Protein AF-A0A9W9XNU3-F1 (afdb_monomer)

Mean predicted aligned error: 11.56 Å

Organism: NCBI:txid1882269

Sequence (110 aa):
MAKPSTTNTIKSQMTKLKNLMEDIATLDTEMTTAGPHKQIVLCKQRMGKTSRMESLVEQIECMIDMMDVHCKRTMARRLRDITKVRGCEIEIDSALGDDWVFVPDKGFGG

Solvent-accessible surface area (backbone atoms only — not comparable to full-atom values): 6652 Å² total; per-residue (Å²): 133,83,76,78,50,69,66,58,53,47,53,52,48,53,53,52,47,51,53,49,52,53,51,42,52,48,46,54,54,50,43,77,74,43,57,76,82,53,31,60,58,46,49,53,53,39,52,56,50,48,57,52,42,53,55,50,50,53,52,45,50,55,57,37,68,76,40,58,73,72,58,22,57,56,49,53,50,54,52,49,56,63,40,55,77,71,74,52,79,69,84,71,84,54,93,65,62,94,80,67,79,81,73,77,86,71,87,71,91,130

Nearest PDB structures (foldseek):
  8wt9-assembly1_D  TM=8.966E-01  e=1.973E+00  Escherichia coli
  8wt6-assembly1_D  TM=8.956E-01  e=2.473E+00  Escherichia coli
  8wt7-assembly1_C  TM=8.977E-01  e=3.101E+00  Escherichia coli
  4n7y-assembly1_B  TM=6.890E-01  e=3.472E+00  Homo sapiens
  5oen-assembly1_B  TM=6.632E-01  e=3.888E+00  Mus musculus

Secondary structure (DSSP, 8-state):
-PPPPHHHHHHHHHHHHHHHHHHHHHHHHHHHHS-HHHHHHHHHHHHHHHHHHHHHHHHHHHHHHTS-HHHHHHHHHHHHHHHHTTT-------SS-S------------

Foldseek 3Di:
DDDPPLVNVLVVLLVVLLVLVVVLVVLVVCLVVDDPVVNVVSVVVSVVSVVVSVVSLVVSLVSLVPDDPVSSVVSVVSSCVSCVVRPNPPVPVPPVDPPDPPPPPPPDDD

pLDDT: mean 74.67, std 18.56, range [35.59, 90.94]

Structure (mmCIF, N/CA/C/O backbone):
data_AF-A0A9W9XNU3-F1
#
_entry.id   AF-A0A9W9XNU3-F1
#
loop_
_atom_site.group_PDB
_atom_site.id
_atom_site.type_symbol
_atom_site.label_atom_id
_atom_site.label_alt_id
_atom_site.label_comp_id
_atom_site.label_asym_id
_atom_site.label_entity_id
_atom_site.label_seq_id
_atom_site.pdbx_PDB_ins_code
_atom_site.Cartn_x
_atom_site.Cartn_y
_atom_site.Cartn_z
_atom_site.occupancy
_atom_site.B_iso_or_equiv
_atom_site.auth_seq_id
_atom_site.auth_comp_id
_atom_site.auth_asym_id
_atom_site.auth_atom_id
_atom_site.pdbx_PDB_model_num
ATOM 1 N N . MET A 1 1 ? 32.441 -2.146 1.125 1.00 40.72 1 MET A N 1
ATOM 2 C CA . MET A 1 1 ? 31.001 -1.999 1.435 1.00 40.72 1 MET A CA 1
ATOM 3 C C . MET A 1 1 ? 30.253 -1.869 0.116 1.00 40.72 1 MET A C 1
ATOM 5 O O . MET A 1 1 ? 30.458 -0.884 -0.583 1.00 40.72 1 MET A O 1
ATOM 9 N N . ALA A 1 2 ? 29.502 -2.893 -0.296 1.00 43.69 2 ALA A N 1
ATOM 10 C CA . ALA A 1 2 ? 28.748 -2.857 -1.549 1.00 43.69 2 ALA A CA 1
ATOM 11 C C . ALA A 1 2 ? 27.603 -1.844 -1.412 1.00 43.69 2 ALA A C 1
ATOM 13 O O . ALA A 1 2 ? 26.790 -1.964 -0.497 1.00 43.69 2 ALA A O 1
ATOM 14 N N . LYS A 1 3 ? 27.555 -0.832 -2.287 1.00 49.81 3 LYS A N 1
ATOM 15 C CA . LYS A 1 3 ? 26.404 0.074 -2.362 1.00 49.81 3 LYS A CA 1
ATOM 16 C C . LYS A 1 3 ? 25.173 -0.787 -2.677 1.00 49.81 3 LYS A C 1
ATOM 18 O O . LYS A 1 3 ? 25.231 -1.532 -3.659 1.00 49.81 3 LYS A O 1
ATOM 23 N N . PRO A 1 4 ? 24.098 -0.752 -1.870 1.00 53.84 4 PRO A N 1
ATOM 24 C CA . PRO A 1 4 ? 22.875 -1.449 -2.235 1.00 53.84 4 PRO A CA 1
ATOM 25 C C . PRO A 1 4 ? 22.428 -0.899 -3.588 1.00 53.84 4 PRO A C 1
ATOM 27 O O . PRO A 1 4 ? 22.314 0.314 -3.760 1.00 53.84 4 PRO A O 1
ATOM 30 N N . SER A 1 5 ? 22.253 -1.780 -4.575 1.00 71.75 5 SER A N 1
ATOM 31 C CA . SER A 1 5 ? 21.736 -1.358 -5.872 1.00 71.75 5 SER A CA 1
ATOM 32 C C . SER A 1 5 ? 20.364 -0.717 -5.662 1.00 71.75 5 SER A C 1
ATOM 34 O O . SER A 1 5 ? 19.574 -1.201 -4.848 1.00 71.75 5 SER A O 1
ATOM 36 N N . THR A 1 6 ? 20.067 0.361 -6.387 1.00 73.19 6 THR A N 1
ATOM 37 C CA . THR A 1 6 ? 18.779 1.077 -6.328 1.00 73.19 6 THR A CA 1
ATOM 38 C C . THR A 1 6 ? 17.595 0.106 -6.417 1.00 73.19 6 THR A C 1
ATOM 40 O O . THR A 1 6 ? 16.625 0.212 -5.674 1.00 73.19 6 THR A O 1
ATOM 43 N N . THR A 1 7 ? 17.739 -0.948 -7.222 1.00 77.38 7 THR A N 1
ATOM 44 C CA . THR A 1 7 ? 16.791 -2.061 -7.351 1.00 77.38 7 THR A CA 1
ATOM 45 C C . THR A 1 7 ? 16.518 -2.815 -6.044 1.00 77.38 7 THR A C 1
ATOM 47 O O . THR A 1 7 ? 15.375 -3.190 -5.788 1.00 77.38 7 THR A O 1
ATOM 50 N N . ASN A 1 8 ? 17.528 -3.069 -5.208 1.00 82.69 8 ASN A N 1
ATOM 51 C CA . ASN A 1 8 ? 17.340 -3.747 -3.920 1.00 82.69 8 ASN A CA 1
ATOM 52 C C . ASN A 1 8 ? 16.610 -2.849 -2.914 1.00 82.69 8 ASN A C 1
ATOM 54 O O . ASN A 1 8 ? 15.772 -3.340 -2.157 1.00 82.69 8 ASN A O 1
ATOM 58 N N . THR A 1 9 ? 16.876 -1.541 -2.948 1.00 85.56 9 THR A N 1
ATOM 59 C CA . THR A 1 9 ? 16.153 -0.551 -2.140 1.00 85.56 9 THR A CA 1
ATOM 60 C C . THR A 1 9 ? 14.683 -0.483 -2.548 1.00 85.56 9 THR A C 1
ATOM 62 O O . THR A 1 9 ? 13.820 -0.627 -1.684 1.00 85.56 9 THR A O 1
ATOM 65 N N . ILE A 1 10 ? 14.394 -0.385 -3.851 1.00 84.31 10 ILE A N 1
ATOM 66 C CA . ILE A 1 10 ? 13.022 -0.366 -4.387 1.00 84.31 10 ILE A CA 1
ATOM 67 C C . ILE A 1 10 ? 12.275 -1.649 -4.014 1.00 84.31 10 ILE A C 1
ATOM 69 O O . ILE A 1 10 ? 11.163 -1.588 -3.502 1.00 84.31 10 ILE A O 1
ATOM 73 N N . LYS A 1 11 ? 12.895 -2.826 -4.186 1.00 86.19 11 LYS A N 1
ATOM 74 C CA . LYS A 1 11 ? 12.290 -4.105 -3.774 1.00 86.19 11 LYS A CA 1
ATOM 75 C C . LYS A 1 11 ? 11.985 -4.141 -2.274 1.00 86.19 11 LYS A C 1
ATOM 77 O O . LYS A 1 11 ? 10.907 -4.574 -1.885 1.00 86.19 11 LYS A O 1
ATOM 82 N N . SER A 1 12 ? 12.914 -3.680 -1.435 1.00 89.31 12 SER A N 1
ATOM 83 C CA . SER A 1 12 ? 12.714 -3.607 0.018 1.00 89.31 12 SER A CA 1
ATOM 84 C C . SER A 1 12 ? 11.562 -2.669 0.383 1.00 89.31 12 SER A C 1
ATOM 86 O O . SER A 1 12 ? 10.732 -3.010 1.227 1.00 89.31 12 SER A O 1
ATOM 88 N N . GLN A 1 13 ? 11.466 -1.513 -0.279 1.00 88.81 13 GLN A N 1
ATOM 89 C CA . GLN A 1 13 ? 10.355 -0.585 -0.091 1.00 88.81 13 GLN A CA 1
ATOM 90 C C . GLN A 1 13 ? 9.026 -1.187 -0.564 1.00 88.81 13 GLN A C 1
ATOM 92 O O . GLN A 1 13 ? 8.067 -1.152 0.194 1.00 88.81 13 GLN A O 1
ATOM 97 N N . MET A 1 14 ? 8.971 -1.847 -1.722 1.00 87.44 14 MET A N 1
ATOM 98 C CA . MET A 1 14 ? 7.769 -2.553 -2.190 1.00 87.44 14 MET A CA 1
ATOM 99 C C . MET A 1 14 ? 7.287 -3.623 -1.198 1.00 87.44 14 MET A C 1
ATOM 101 O O . MET A 1 14 ? 6.089 -3.743 -0.949 1.00 87.44 14 MET A O 1
ATOM 105 N N . THR A 1 15 ? 8.200 -4.369 -0.568 1.00 90.38 15 THR A N 1
ATOM 106 C CA . THR A 1 15 ? 7.832 -5.319 0.497 1.00 90.38 15 THR A CA 1
ATOM 107 C C . THR A 1 15 ? 7.257 -4.603 1.720 1.00 90.38 15 THR A C 1
ATOM 109 O O . THR A 1 15 ? 6.260 -5.049 2.283 1.00 90.38 15 THR A O 1
ATOM 112 N N . LYS A 1 16 ? 7.845 -3.469 2.127 1.00 90.94 16 LYS A N 1
ATOM 113 C CA . LYS A 1 16 ? 7.307 -2.648 3.225 1.00 90.94 16 LYS A CA 1
ATOM 114 C C . LYS A 1 16 ? 5.923 -2.088 2.893 1.00 90.94 16 LYS A C 1
ATOM 116 O O . LYS A 1 16 ? 5.075 -2.070 3.780 1.00 90.94 16 LYS A O 1
ATOM 121 N N . LEU A 1 17 ? 5.697 -1.673 1.644 1.00 89.94 17 LEU A N 1
ATOM 122 C CA . LEU A 1 17 ? 4.396 -1.211 1.162 1.00 89.94 17 LEU A CA 1
ATOM 123 C C . LEU A 1 17 ? 3.344 -2.304 1.325 1.00 89.94 17 LEU A C 1
ATOM 125 O O . LEU A 1 17 ? 2.311 -2.077 1.945 1.00 89.94 17 LEU A O 1
ATOM 129 N N . LYS A 1 18 ? 3.653 -3.508 0.832 1.0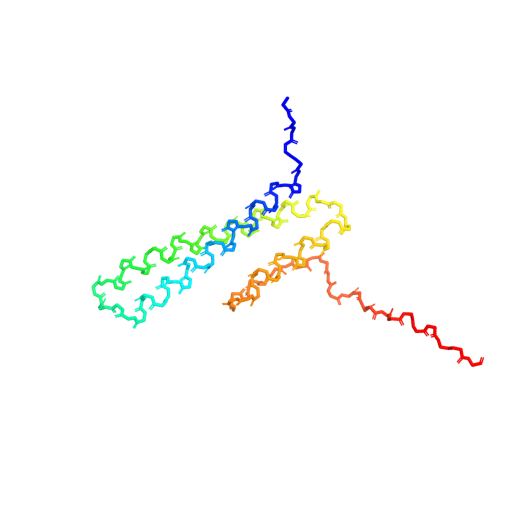0 88.12 18 LYS A N 1
ATOM 130 C CA . LYS A 1 18 ? 2.763 -4.662 0.938 1.00 88.12 18 LYS A CA 1
ATOM 131 C C . LYS A 1 18 ? 2.392 -4.949 2.396 1.00 88.12 18 LYS A C 1
ATOM 133 O O . LYS A 1 18 ? 1.210 -5.034 2.709 1.00 88.12 18 LYS A O 1
ATOM 138 N N . ASN A 1 19 ? 3.381 -5.005 3.289 1.00 90.12 19 ASN A N 1
ATOM 139 C CA . ASN A 1 19 ? 3.135 -5.246 4.712 1.00 90.12 19 ASN A CA 1
ATOM 140 C C . ASN A 1 19 ? 2.246 -4.156 5.336 1.00 90.12 19 ASN A C 1
ATOM 142 O O . ASN A 1 19 ? 1.318 -4.481 6.069 1.00 90.12 19 ASN A O 1
ATOM 146 N N . LEU A 1 20 ? 2.485 -2.876 5.016 1.00 89.62 20 LEU A N 1
ATOM 147 C CA . LEU A 1 20 ? 1.652 -1.766 5.499 1.00 89.62 20 LEU A CA 1
ATOM 148 C C . LEU A 1 20 ? 0.196 -1.893 5.037 1.00 89.62 20 LEU A C 1
ATOM 150 O O . LEU A 1 20 ? -0.714 -1.642 5.823 1.00 89.62 20 LEU A O 1
ATOM 154 N N . MET A 1 21 ? -0.034 -2.311 3.794 1.00 86.75 21 MET A N 1
ATOM 155 C CA . MET A 1 21 ? -1.383 -2.538 3.272 1.00 86.75 21 MET A CA 1
ATOM 156 C C . MET A 1 21 ? -2.087 -3.716 3.961 1.00 86.75 21 MET A C 1
ATOM 158 O O . MET A 1 21 ? -3.287 -3.650 4.224 1.00 86.75 21 MET A O 1
ATOM 162 N N . GLU A 1 22 ? -1.360 -4.791 4.274 1.00 88.94 22 GLU A N 1
ATOM 163 C CA . GLU A 1 22 ? -1.894 -5.923 5.045 1.00 88.94 22 GLU A CA 1
ATOM 164 C C . GLU A 1 22 ? -2.254 -5.511 6.481 1.00 88.94 22 GLU A C 1
ATOM 166 O O . GLU A 1 22 ? -3.315 -5.877 6.991 1.00 88.94 22 GLU 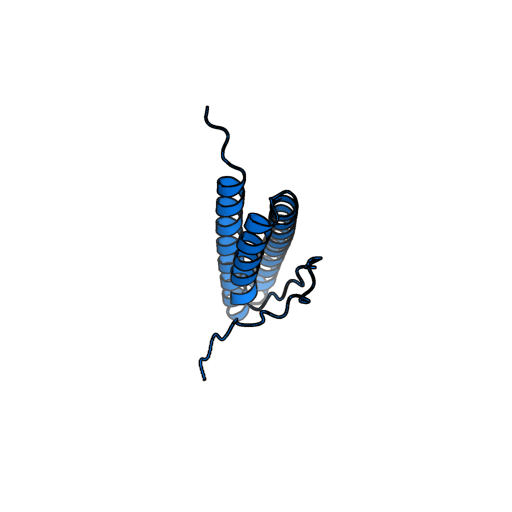A O 1
ATOM 171 N N . ASP A 1 23 ? -1.421 -4.675 7.098 1.00 89.75 23 ASP A N 1
ATOM 172 C CA . ASP A 1 23 ? -1.670 -4.059 8.400 1.00 89.75 23 ASP A CA 1
ATOM 173 C C . ASP A 1 23 ? -2.926 -3.168 8.401 1.00 89.75 23 ASP A C 1
ATOM 175 O O . ASP A 1 23 ? -3.745 -3.251 9.316 1.00 89.75 23 ASP A O 1
ATOM 179 N N . ILE A 1 24 ? -3.094 -2.308 7.388 1.00 88.31 24 ILE A N 1
ATOM 180 C CA . ILE A 1 24 ? -4.273 -1.434 7.252 1.00 88.31 24 ILE A CA 1
ATOM 181 C C . ILE A 1 24 ? -5.541 -2.273 7.095 1.00 88.31 24 ILE A C 1
ATOM 183 O O . ILE A 1 24 ? -6.528 -2.011 7.773 1.00 88.31 24 ILE A O 1
ATOM 187 N N . ALA A 1 25 ? -5.506 -3.324 6.277 1.00 86.88 25 ALA A N 1
ATOM 188 C CA . ALA A 1 25 ? -6.662 -4.195 6.095 1.00 86.88 25 ALA A CA 1
ATOM 189 C C . ALA A 1 25 ? -7.023 -4.996 7.356 1.00 86.88 25 ALA A C 1
ATOM 191 O O . ALA A 1 25 ? -8.200 -5.258 7.618 1.00 86.88 25 ALA A O 1
ATOM 192 N N . THR A 1 26 ? -6.016 -5.369 8.147 1.00 88.88 26 THR A N 1
ATOM 193 C CA . THR A 1 26 ? -6.235 -5.980 9.462 1.00 88.88 26 THR A CA 1
ATOM 194 C C . THR A 1 26 ? -6.935 -4.984 10.382 1.00 88.88 26 THR A C 1
ATOM 196 O O . THR A 1 26 ? -7.970 -5.319 10.949 1.00 88.88 26 THR A O 1
ATOM 199 N N . LEU A 1 27 ? -6.464 -3.731 10.430 1.00 88.19 27 LEU A N 1
ATOM 200 C CA . LEU A 1 27 ? -7.119 -2.666 11.195 1.00 88.19 27 LEU A CA 1
ATOM 201 C C . LEU A 1 27 ? -8.552 -2.396 10.724 1.00 88.19 27 LEU A C 1
ATOM 203 O O . LEU A 1 27 ? -9.426 -2.223 11.565 1.00 88.19 27 LEU A O 1
ATOM 207 N N . ASP A 1 28 ? -8.815 -2.381 9.415 1.00 86.50 28 ASP A N 1
ATOM 208 C CA . ASP A 1 28 ? -10.171 -2.226 8.872 1.00 86.50 28 ASP A CA 1
ATOM 209 C C . ASP A 1 28 ? -11.085 -3.365 9.354 1.00 86.50 28 ASP A C 1
ATOM 211 O O . ASP A 1 28 ? -12.196 -3.124 9.830 1.00 86.50 28 ASP A O 1
ATOM 215 N N . THR A 1 29 ? -10.587 -4.604 9.342 1.00 88.00 29 THR A N 1
ATOM 216 C CA . THR A 1 29 ? -11.319 -5.768 9.865 1.00 88.00 29 THR A CA 1
ATOM 217 C C . THR A 1 29 ? -11.563 -5.644 11.374 1.00 88.00 29 THR A C 1
ATOM 219 O O . THR A 1 29 ? -12.688 -5.817 11.844 1.00 88.00 29 THR A O 1
ATOM 222 N N . GLU A 1 30 ? -10.545 -5.272 12.151 1.00 88.44 30 GLU A N 1
ATOM 223 C CA . GLU A 1 30 ? -10.678 -5.032 13.591 1.00 88.44 30 GLU A CA 1
ATOM 224 C C . GLU A 1 30 ? -11.683 -3.911 13.886 1.00 88.44 30 GLU A C 1
ATOM 226 O O . GLU A 1 30 ? -12.501 -4.046 14.791 1.00 88.44 30 GLU A O 1
ATOM 231 N N . MET A 1 31 ? -11.702 -2.839 13.091 1.00 86.12 31 MET A N 1
ATOM 232 C CA . MET A 1 31 ? -12.646 -1.730 13.245 1.00 86.12 31 MET A CA 1
ATOM 233 C C . MET A 1 31 ? -14.100 -2.153 13.033 1.00 86.12 31 MET A C 1
ATOM 235 O O . MET A 1 31 ? -14.959 -1.693 13.784 1.00 86.12 31 MET A O 1
ATOM 239 N N . THR A 1 32 ? -14.380 -3.048 12.076 1.00 85.94 32 THR A N 1
ATOM 240 C CA . THR A 1 32 ? -15.748 -3.560 11.855 1.00 85.94 32 THR A CA 1
ATOM 241 C C . THR A 1 32 ? -16.287 -4.377 13.031 1.00 85.94 32 THR A C 1
ATOM 243 O O . THR A 1 32 ? -17.496 -4.425 13.242 1.00 85.94 32 THR A O 1
ATOM 246 N N . THR A 1 33 ? -15.402 -4.993 13.819 1.00 87.56 33 THR A N 1
ATOM 247 C CA . THR A 1 33 ? -15.772 -5.843 14.966 1.00 87.56 33 THR A CA 1
ATOM 248 C C . THR A 1 33 ? -15.617 -5.132 16.316 1.00 87.56 33 THR A C 1
ATOM 250 O O . THR A 1 33 ? -16.112 -5.607 17.340 1.00 87.56 33 THR A O 1
ATOM 253 N N . ALA A 1 34 ? -14.936 -3.984 16.343 1.00 86.25 34 ALA A N 1
ATOM 254 C CA . ALA A 1 34 ? -14.619 -3.248 17.556 1.00 86.25 34 ALA A CA 1
ATOM 255 C C . ALA A 1 34 ? -15.798 -2.410 18.069 1.00 86.25 34 ALA A C 1
ATOM 257 O O . ALA A 1 34 ? -16.504 -1.742 17.316 1.00 86.25 34 ALA A O 1
ATOM 258 N N . GLY A 1 35 ? -15.943 -2.352 19.396 1.00 85.62 35 GLY A N 1
ATOM 259 C CA . GLY A 1 35 ? -16.844 -1.405 20.055 1.00 85.62 35 GLY A CA 1
ATOM 260 C C . GLY A 1 35 ? -16.411 0.063 19.866 1.00 85.62 35 GLY A C 1
ATOM 261 O O . GLY A 1 35 ? -15.227 0.339 19.638 1.00 85.62 35 GLY A O 1
ATOM 262 N N . PRO A 1 36 ? -17.329 1.032 20.036 1.00 79.44 36 PRO A N 1
ATOM 263 C CA . PRO A 1 36 ? -17.132 2.440 19.664 1.00 79.44 36 PRO A CA 1
ATOM 264 C C . PRO A 1 36 ? -15.921 3.106 20.338 1.00 79.44 36 PRO A C 1
ATOM 266 O O . PRO A 1 36 ? -15.193 3.870 19.707 1.00 79.44 36 PRO A O 1
ATOM 269 N N . HIS A 1 37 ? -15.628 2.762 21.596 1.00 79.00 37 HIS A N 1
ATOM 270 C CA . HIS A 1 37 ? -14.458 3.292 22.307 1.00 79.00 37 HIS A CA 1
ATOM 271 C C . HIS A 1 37 ? -13.115 2.829 21.718 1.00 79.00 37 HIS A C 1
ATOM 273 O O . HIS A 1 37 ? -12.133 3.568 21.775 1.00 79.00 37 HIS A O 1
ATOM 279 N N . LYS A 1 38 ? -13.057 1.627 21.130 1.00 85.69 38 LYS A N 1
ATOM 280 C CA . LYS A 1 38 ? -11.848 1.099 20.478 1.00 85.69 38 LYS A CA 1
ATOM 281 C C . LYS A 1 38 ? -11.721 1.576 19.029 1.00 85.69 38 LYS A C 1
ATOM 283 O O . LYS A 1 38 ? -10.599 1.752 18.558 1.00 85.69 38 LYS A O 1
ATOM 288 N N . GLN A 1 39 ? -12.835 1.866 18.354 1.00 85.69 39 GLN A N 1
ATOM 289 C CA . GLN A 1 39 ? -12.828 2.360 16.972 1.00 85.69 39 GLN A CA 1
ATOM 290 C C . GLN A 1 39 ? -12.057 3.675 16.809 1.00 85.69 39 GLN A C 1
ATOM 292 O O . GLN A 1 39 ? -11.317 3.818 15.843 1.00 85.69 39 GLN A O 1
ATOM 297 N N . ILE A 1 40 ? -12.152 4.612 17.762 1.00 87.75 40 ILE A N 1
ATOM 298 C CA . ILE A 1 40 ? -11.423 5.894 17.687 1.00 87.75 40 ILE A CA 1
ATOM 299 C C . ILE A 1 40 ? -9.903 5.666 17.667 1.00 87.75 40 ILE A C 1
ATOM 301 O O . ILE A 1 40 ? -9.177 6.309 16.907 1.00 87.75 40 ILE A O 1
ATOM 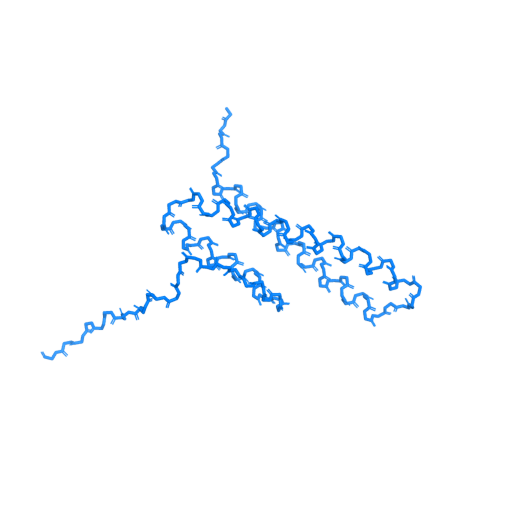305 N N . VAL A 1 41 ? -9.412 4.738 18.493 1.00 88.88 41 VAL A N 1
ATOM 306 C CA . VAL A 1 41 ? -7.982 4.405 18.572 1.00 88.88 41 VAL A CA 1
ATOM 307 C C . VAL A 1 41 ? -7.523 3.700 17.298 1.00 88.88 41 VAL A C 1
ATOM 309 O O . VAL A 1 41 ? -6.500 4.080 16.729 1.00 88.88 41 VAL A O 1
ATOM 312 N N . LEU A 1 42 ? -8.294 2.721 16.822 1.00 87.56 42 LEU A N 1
ATOM 313 C CA . LEU A 1 42 ? -7.997 1.995 15.587 1.00 87.56 42 LEU A CA 1
ATOM 314 C C . LEU A 1 42 ? -8.026 2.920 14.361 1.00 87.56 42 LEU A C 1
ATOM 316 O O . LEU A 1 42 ? -7.136 2.840 13.521 1.00 87.56 42 LEU A O 1
ATOM 320 N N . CYS A 1 43 ? -8.956 3.877 14.309 1.00 87.81 43 CYS A N 1
ATOM 321 C CA . CYS A 1 43 ? -9.034 4.877 13.246 1.00 87.81 43 CYS A CA 1
ATOM 322 C C . CYS A 1 43 ? -7.784 5.771 13.211 1.00 87.81 43 CYS A C 1
ATOM 324 O O . CYS A 1 43 ? -7.197 5.982 12.151 1.00 87.81 43 CYS A O 1
ATOM 326 N N . LYS A 1 44 ? -7.292 6.230 14.373 1.00 88.69 44 LYS A N 1
ATOM 327 C CA . LYS A 1 44 ? -6.021 6.977 14.448 1.00 88.69 44 LYS A CA 1
ATOM 328 C C . LYS A 1 44 ? -4.831 6.151 13.960 1.00 88.69 44 LYS A C 1
ATOM 330 O O . LYS A 1 44 ? -3.991 6.672 13.228 1.00 88.69 44 LYS A O 1
ATOM 335 N N . GLN A 1 45 ? -4.764 4.872 14.332 1.00 89.50 45 GLN A N 1
ATOM 336 C CA . GLN A 1 45 ? -3.708 3.975 13.852 1.00 89.50 45 GLN A CA 1
ATOM 337 C C . GLN A 1 45 ? -3.794 3.756 12.339 1.00 89.50 45 GLN A C 1
ATOM 339 O O . GLN A 1 45 ? -2.774 3.831 11.654 1.00 89.50 45 GLN A O 1
ATOM 344 N N . ARG A 1 46 ? -5.005 3.550 11.811 1.00 89.00 46 ARG A N 1
ATOM 345 C CA . ARG A 1 46 ? -5.270 3.406 10.378 1.00 89.00 46 ARG A CA 1
ATOM 346 C C . ARG A 1 46 ? -4.814 4.641 9.609 1.00 89.00 46 ARG A C 1
ATOM 348 O O . ARG A 1 46 ? -4.071 4.498 8.644 1.00 89.00 46 ARG A O 1
ATOM 355 N N . MET A 1 47 ? -5.185 5.841 10.060 1.00 87.62 47 MET A N 1
ATOM 356 C CA . MET A 1 47 ? -4.760 7.099 9.433 1.00 87.62 47 MET A CA 1
ATOM 357 C C . MET A 1 47 ? -3.234 7.240 9.414 1.00 87.62 47 MET A C 1
ATOM 359 O O . MET A 1 47 ? -2.660 7.536 8.370 1.00 87.62 47 MET A O 1
ATOM 363 N N . GLY A 1 48 ? -2.558 6.956 10.533 1.00 89.44 48 GLY A N 1
ATOM 364 C CA . GLY A 1 48 ? -1.095 7.015 10.596 1.00 89.44 48 GLY A CA 1
ATOM 365 C C . GLY A 1 48 ? -0.410 6.021 9.651 1.00 89.44 48 GLY A C 1
ATOM 366 O O . GLY A 1 48 ? 0.566 6.368 8.985 1.00 89.44 48 GLY A O 1
ATOM 367 N N . LYS A 1 49 ? -0.934 4.792 9.546 1.00 88.62 49 LYS A N 1
ATOM 368 C CA . LYS A 1 49 ? -0.416 3.787 8.604 1.00 88.62 49 LYS A CA 1
ATOM 369 C C . LYS A 1 49 ? -0.717 4.150 7.147 1.00 88.62 49 LYS A C 1
ATOM 371 O O . LYS A 1 49 ? 0.146 3.937 6.304 1.00 88.62 49 LYS A O 1
ATOM 376 N N . THR A 1 50 ? -1.880 4.742 6.871 1.00 86.81 50 THR A N 1
ATOM 377 C CA . THR A 1 50 ? -2.278 5.203 5.529 1.00 86.81 50 THR A CA 1
ATOM 378 C C . THR A 1 50 ? -1.372 6.336 5.055 1.00 86.81 50 THR A C 1
ATOM 380 O O . THR A 1 50 ? -0.761 6.214 4.003 1.00 86.81 50 THR A O 1
ATOM 383 N N . SER A 1 51 ? -1.137 7.356 5.884 1.00 88.44 51 SER A N 1
ATOM 384 C CA . SER A 1 51 ? -0.205 8.443 5.548 1.00 88.44 51 SER A CA 1
ATOM 385 C C . SER A 1 51 ? 1.218 7.929 5.282 1.00 88.44 51 SER A C 1
ATOM 387 O O . SER A 1 51 ? 1.897 8.359 4.349 1.00 88.44 51 SER A O 1
ATOM 389 N N . ARG A 1 52 ? 1.674 6.942 6.066 1.00 90.12 52 ARG A N 1
ATOM 390 C CA . ARG A 1 52 ? 2.971 6.293 5.837 1.00 90.12 52 ARG A CA 1
ATOM 391 C C . ARG A 1 52 ? 2.999 5.470 4.547 1.00 90.12 52 ARG A C 1
ATOM 393 O O . ARG A 1 52 ? 4.048 5.401 3.914 1.00 90.12 52 ARG A O 1
ATOM 400 N N . MET A 1 53 ? 1.888 4.828 4.190 1.00 89.62 53 MET A N 1
ATOM 401 C CA . MET A 1 53 ? 1.725 4.105 2.930 1.00 89.62 53 MET A CA 1
ATOM 402 C C . MET A 1 53 ? 1.836 5.072 1.749 1.00 89.62 53 MET A C 1
ATOM 404 O O . MET A 1 53 ? 2.655 4.825 0.873 1.00 89.62 53 MET A O 1
ATOM 408 N N . GLU A 1 54 ? 1.104 6.188 1.767 1.00 86.56 54 GLU A N 1
ATOM 409 C CA . GLU A 1 54 ? 1.128 7.216 0.714 1.00 86.56 54 GLU A CA 1
ATOM 410 C C . GLU A 1 54 ? 2.538 7.782 0.500 1.00 86.56 54 GLU A C 1
ATOM 412 O O . GLU A 1 54 ? 3.058 7.746 -0.611 1.00 86.56 54 GLU A O 1
ATOM 417 N N . SER A 1 55 ? 3.225 8.181 1.577 1.00 89.31 55 SER A N 1
ATOM 418 C CA . SER A 1 55 ? 4.610 8.670 1.479 1.00 89.31 55 SER A CA 1
ATOM 419 C C . SER A 1 55 ? 5.576 7.616 0.924 1.00 89.31 55 SER A C 1
ATOM 421 O O . SER A 1 55 ? 6.566 7.942 0.269 1.00 89.31 55 SER A O 1
ATOM 423 N N . LEU A 1 56 ? 5.325 6.335 1.197 1.00 88.44 56 LEU A N 1
ATOM 424 C CA . LEU A 1 56 ? 6.173 5.253 0.717 1.00 88.44 56 LEU A CA 1
ATOM 425 C C . LEU A 1 56 ? 5.891 4.914 -0.754 1.00 88.44 56 LEU A C 1
ATOM 427 O O . LEU A 1 56 ? 6.827 4.546 -1.460 1.00 88.44 56 LEU A O 1
ATOM 431 N N . VAL A 1 57 ? 4.651 5.078 -1.222 1.00 87.69 57 VAL A N 1
ATOM 432 C CA . VAL A 1 57 ? 4.304 5.022 -2.651 1.00 87.69 57 VAL A CA 1
ATOM 433 C C . VAL A 1 57 ? 5.030 6.136 -3.400 1.00 87.69 57 VAL A C 1
ATOM 435 O O . VAL A 1 57 ? 5.805 5.822 -4.299 1.00 87.69 57 VAL A O 1
ATOM 438 N N . GLU A 1 58 ? 4.914 7.385 -2.942 1.00 87.38 58 GLU A N 1
ATOM 439 C CA . GLU A 1 58 ? 5.567 8.546 -3.566 1.00 87.38 58 GLU A CA 1
ATOM 440 C C . GLU A 1 58 ? 7.095 8.372 -3.647 1.00 87.38 58 GLU A C 1
ATOM 442 O O . GLU A 1 58 ? 7.720 8.626 -4.678 1.00 87.38 58 GLU A O 1
ATOM 447 N N . GLN A 1 59 ? 7.719 7.854 -2.582 1.00 88.56 59 GLN A N 1
ATOM 448 C CA . GLN A 1 59 ? 9.152 7.545 -2.582 1.00 88.56 59 GLN A CA 1
ATOM 449 C C . GLN A 1 59 ? 9.522 6.471 -3.611 1.00 88.56 59 GLN A C 1
ATOM 451 O O . GLN A 1 59 ? 10.546 6.602 -4.284 1.00 88.56 59 GLN A O 1
ATOM 456 N N . ILE A 1 60 ? 8.722 5.406 -3.733 1.00 87.12 60 ILE A N 1
ATOM 457 C CA . ILE A 1 60 ? 8.966 4.349 -4.720 1.00 87.12 60 ILE A CA 1
ATOM 458 C C . ILE A 1 60 ? 8.794 4.907 -6.135 1.00 87.12 60 ILE A C 1
ATOM 460 O O . ILE A 1 60 ? 9.625 4.613 -6.990 1.00 87.12 60 ILE A O 1
ATOM 464 N N . GLU A 1 61 ? 7.769 5.720 -6.384 1.00 86.06 61 GLU A N 1
ATOM 465 C CA . GLU A 1 61 ? 7.536 6.366 -7.679 1.00 86.06 61 GLU A CA 1
ATOM 466 C C . GLU A 1 61 ? 8.695 7.280 -8.071 1.00 86.06 61 GLU A C 1
ATOM 468 O O . GLU A 1 61 ? 9.246 7.117 -9.159 1.00 86.06 61 GLU A O 1
ATOM 473 N N . CYS A 1 62 ? 9.159 8.139 -7.158 1.00 86.25 62 CYS A N 1
ATOM 474 C CA . CYS A 1 62 ? 10.351 8.965 -7.366 1.00 86.25 62 CYS A CA 1
ATOM 475 C C . CYS A 1 62 ? 11.581 8.114 -7.716 1.00 86.25 62 CYS A C 1
ATOM 477 O O . CYS A 1 62 ? 12.343 8.441 -8.626 1.00 86.25 62 CYS A O 1
ATOM 479 N N . MET A 1 63 ? 11.792 6.996 -7.012 1.00 85.25 63 MET A N 1
ATOM 480 C CA . MET A 1 63 ? 12.914 6.098 -7.303 1.00 85.25 63 MET A CA 1
ATOM 481 C C . MET A 1 63 ? 12.776 5.393 -8.652 1.00 85.25 63 MET A C 1
ATOM 483 O O . MET A 1 63 ? 13.788 5.170 -9.313 1.00 85.25 63 MET A O 1
ATOM 487 N N . ILE A 1 64 ? 11.552 5.032 -9.044 1.00 86.12 64 ILE A N 1
ATOM 488 C CA . ILE A 1 64 ? 11.225 4.416 -10.332 1.00 86.12 64 ILE A CA 1
ATOM 489 C C . ILE A 1 64 ? 11.440 5.407 -11.480 1.00 86.12 64 ILE A C 1
ATOM 491 O O . ILE A 1 64 ? 11.937 5.002 -12.531 1.00 86.12 64 ILE A O 1
ATOM 495 N N . ASP A 1 65 ? 11.095 6.681 -11.287 1.00 83.94 65 ASP A N 1
ATOM 496 C CA . ASP A 1 65 ? 11.249 7.725 -12.302 1.00 83.94 65 ASP A CA 1
ATOM 497 C C . ASP A 1 65 ? 12.719 7.984 -12.656 1.00 83.94 65 ASP A C 1
ATOM 499 O O . ASP A 1 65 ? 13.060 8.161 -13.821 1.00 83.94 65 ASP A O 1
ATOM 503 N N . MET A 1 66 ? 13.610 7.867 -11.668 1.00 84.56 66 MET A N 1
ATOM 504 C CA . MET A 1 66 ? 15.061 7.958 -11.862 1.00 84.56 66 MET A CA 1
ATOM 505 C C . MET A 1 66 ? 15.690 6.718 -12.533 1.00 84.56 66 MET A C 1
ATOM 507 O O . MET A 1 66 ? 16.904 6.695 -12.754 1.00 84.56 66 MET A O 1
ATOM 511 N N . MET A 1 67 ? 14.924 5.656 -12.815 1.00 82.38 67 MET A N 1
ATOM 512 C CA . MET A 1 67 ? 15.440 4.451 -13.479 1.00 82.38 67 MET A CA 1
ATOM 513 C C . MET A 1 67 ? 15.405 4.568 -15.008 1.00 82.38 67 MET A C 1
ATOM 515 O O . MET A 1 67 ? 14.624 5.318 -15.583 1.00 82.38 67 MET A O 1
ATOM 519 N N . ASP A 1 68 ? 16.197 3.728 -15.681 1.00 85.00 68 ASP A N 1
ATOM 520 C CA . ASP A 1 68 ? 16.072 3.515 -17.127 1.00 85.00 68 ASP A CA 1
ATOM 521 C C . ASP A 1 68 ? 14.649 3.075 -17.526 1.00 85.00 68 ASP A C 1
ATOM 523 O O . ASP A 1 68 ? 13.981 2.353 -16.777 1.00 85.00 68 ASP A O 1
ATOM 527 N N . VAL A 1 69 ? 14.216 3.447 -18.736 1.00 80.50 69 VAL A N 1
ATOM 528 C CA . VAL A 1 69 ? 12.864 3.211 -19.271 1.00 80.50 69 VAL A CA 1
ATOM 529 C C . VAL A 1 69 ? 12.410 1.747 -19.164 1.00 80.50 69 VAL A C 1
ATOM 531 O O . VAL A 1 69 ? 11.251 1.475 -18.829 1.00 80.50 69 VAL A O 1
ATOM 534 N N . HIS A 1 70 ? 13.312 0.782 -19.371 1.00 79.56 70 HIS A N 1
ATOM 535 C CA . HIS A 1 70 ? 12.983 -0.641 -19.290 1.00 79.56 70 HIS A CA 1
ATOM 536 C C . HIS A 1 70 ? 12.753 -1.091 -17.836 1.00 79.56 70 HIS A C 1
ATOM 538 O O . HIS A 1 70 ? 11.820 -1.846 -17.522 1.00 79.56 70 HIS A O 1
ATOM 544 N N . CYS A 1 71 ? 13.580 -0.591 -16.915 1.00 79.12 71 CYS A N 1
ATOM 545 C CA . CYS A 1 71 ? 13.431 -0.829 -15.482 1.00 79.12 71 CYS A CA 1
ATOM 546 C C . CYS A 1 71 ? 12.191 -0.127 -14.916 1.00 79.12 71 CYS A C 1
ATOM 548 O O . CYS A 1 71 ? 11.430 -0.757 -14.175 1.00 79.12 71 CYS A O 1
ATOM 550 N N . LYS A 1 72 ? 11.941 1.122 -15.327 1.00 83.88 72 LYS A N 1
ATOM 551 C CA . LYS A 1 72 ? 10.775 1.923 -14.946 1.00 83.88 72 LYS A CA 1
ATOM 552 C C . LYS A 1 72 ? 9.480 1.183 -15.255 1.00 83.88 72 LYS A C 1
ATOM 554 O O . LYS A 1 72 ? 8.671 0.959 -14.357 1.00 83.88 72 LYS A O 1
ATOM 559 N N . ARG A 1 73 ? 9.322 0.683 -16.487 1.00 83.75 73 ARG A N 1
ATOM 560 C CA . ARG A 1 73 ? 8.118 -0.060 -16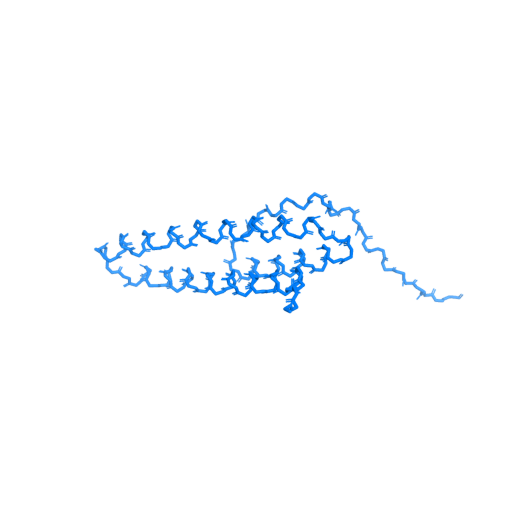.905 1.00 83.75 73 ARG A CA 1
ATOM 561 C C . ARG A 1 73 ? 7.884 -1.318 -16.067 1.00 83.75 73 ARG A C 1
ATOM 563 O O . ARG A 1 73 ? 6.749 -1.621 -15.700 1.00 83.75 73 ARG A O 1
ATOM 570 N N . THR A 1 74 ? 8.953 -2.047 -15.752 1.00 85.94 74 THR A N 1
ATOM 571 C CA . THR A 1 74 ? 8.869 -3.279 -14.954 1.00 85.94 74 THR A CA 1
ATOM 572 C C . THR A 1 74 ? 8.489 -2.987 -13.503 1.00 85.94 74 THR A C 1
ATOM 574 O O . THR A 1 74 ? 7.646 -3.681 -12.935 1.00 85.94 74 THR A O 1
ATOM 577 N N . MET A 1 75 ? 9.089 -1.963 -12.896 1.00 84.62 75 MET A N 1
ATOM 578 C CA . MET A 1 75 ? 8.847 -1.622 -11.493 1.00 84.62 75 MET A CA 1
ATOM 579 C C . MET A 1 75 ? 7.505 -0.919 -11.291 1.00 84.62 75 MET A C 1
ATOM 581 O O . MET A 1 75 ? 6.808 -1.246 -10.336 1.00 84.62 75 MET A O 1
ATOM 585 N N . ALA A 1 76 ? 7.084 -0.054 -12.218 1.00 84.81 76 ALA A N 1
ATOM 586 C CA . ALA A 1 76 ? 5.765 0.576 -12.185 1.00 84.81 76 ALA A CA 1
ATOM 587 C C . ALA A 1 76 ? 4.637 -0.465 -12.260 1.00 84.81 76 ALA A C 1
ATOM 589 O O . ALA A 1 76 ? 3.671 -0.387 -11.506 1.00 84.81 76 ALA A O 1
ATOM 590 N N . ARG A 1 77 ? 4.783 -1.503 -13.102 1.00 86.12 77 ARG A N 1
ATOM 591 C CA . ARG A 1 77 ? 3.838 -2.636 -13.123 1.00 86.12 77 ARG A CA 1
ATOM 592 C C . ARG A 1 77 ? 3.765 -3.339 -11.768 1.00 86.12 77 ARG A C 1
ATOM 594 O O . ARG A 1 77 ? 2.673 -3.534 -11.257 1.00 86.12 77 ARG A O 1
ATOM 601 N N . ARG A 1 78 ? 4.914 -3.651 -11.159 1.00 85.00 78 ARG A N 1
ATOM 602 C CA . ARG A 1 78 ? 4.960 -4.288 -9.830 1.00 85.00 78 ARG A CA 1
ATOM 603 C C . ARG A 1 78 ? 4.330 -3.424 -8.741 1.00 85.00 78 ARG A C 1
ATOM 605 O O . ARG A 1 78 ? 3.652 -3.965 -7.876 1.00 85.00 78 ARG A O 1
ATOM 612 N N . LEU A 1 79 ? 4.554 -2.110 -8.780 1.00 84.69 79 LEU A N 1
ATOM 613 C CA . LEU A 1 79 ? 3.927 -1.173 -7.852 1.00 84.69 79 LEU A CA 1
ATOM 614 C C . LEU A 1 79 ? 2.402 -1.197 -8.012 1.00 84.69 79 LEU A C 1
ATOM 616 O O . LEU A 1 79 ? 1.702 -1.374 -7.020 1.00 84.69 79 LEU A O 1
ATOM 620 N N . ARG A 1 80 ? 1.907 -1.127 -9.256 1.00 83.44 80 ARG A N 1
ATOM 621 C CA . ARG A 1 80 ? 0.474 -1.226 -9.565 1.00 83.44 80 ARG A CA 1
ATOM 622 C C . ARG A 1 80 ? -0.149 -2.543 -9.116 1.00 83.44 80 ARG A C 1
ATOM 624 O O . ARG A 1 80 ? -1.245 -2.530 -8.576 1.00 83.44 80 ARG A O 1
ATOM 631 N N . ASP A 1 81 ? 0.524 -3.675 -9.304 1.00 83.75 81 ASP A N 1
ATOM 632 C CA . ASP A 1 81 ? 0.030 -4.965 -8.804 1.00 83.75 81 ASP A CA 1
ATOM 633 C C . ASP A 1 81 ? -0.111 -4.967 -7.274 1.00 83.75 81 ASP A C 1
ATOM 635 O O . ASP A 1 81 ? -1.095 -5.478 -6.745 1.00 83.75 81 ASP A O 1
ATOM 639 N N . ILE A 1 82 ? 0.833 -4.357 -6.549 1.00 81.06 82 ILE A N 1
ATOM 640 C CA . ILE A 1 82 ? 0.762 -4.260 -5.084 1.00 81.06 82 ILE A CA 1
ATOM 641 C C . ILE A 1 82 ? -0.409 -3.367 -4.652 1.00 81.06 82 ILE A C 1
ATOM 643 O O . ILE A 1 82 ? -1.144 -3.746 -3.740 1.00 81.06 82 ILE A O 1
ATOM 647 N N . THR A 1 83 ? -0.620 -2.225 -5.313 1.00 74.69 83 THR A N 1
ATOM 648 C CA . THR A 1 83 ? -1.691 -1.280 -4.955 1.00 74.69 83 THR A CA 1
ATOM 649 C C .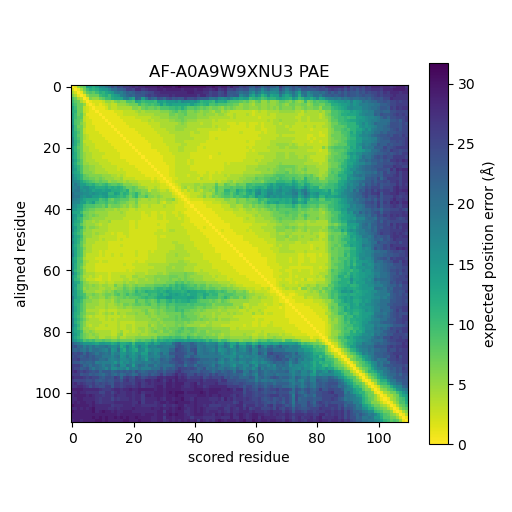 THR A 1 83 ? -3.084 -1.773 -5.375 1.00 74.69 83 THR A C 1
ATOM 651 O O . THR A 1 83 ? -4.043 -1.629 -4.615 1.00 74.69 83 THR A O 1
ATOM 654 N N . LYS A 1 84 ? -3.199 -2.463 -6.520 1.00 74.00 84 LYS A N 1
ATOM 655 C CA . LYS A 1 84 ? -4.468 -2.978 -7.069 1.00 74.00 84 LYS A CA 1
ATOM 656 C C . LYS A 1 84 ? -5.111 -4.073 -6.217 1.00 74.00 84 LYS A C 1
ATOM 658 O O . LYS A 1 84 ? -6.335 -4.168 -6.169 1.00 74.00 84 LYS A O 1
ATOM 663 N N . VAL A 1 85 ? -4.319 -4.890 -5.521 1.00 58.94 85 VAL A N 1
ATOM 664 C CA . VAL A 1 85 ? -4.817 -6.064 -4.774 1.00 58.94 85 VAL A CA 1
ATOM 665 C C . VAL A 1 85 ? -5.779 -5.708 -3.624 1.00 58.94 85 VAL A C 1
ATOM 667 O O . VAL A 1 85 ? -6.467 -6.599 -3.129 1.00 58.94 85 VAL A O 1
ATOM 670 N N . ARG A 1 86 ? -5.902 -4.440 -3.199 1.00 53.16 86 ARG A N 1
ATOM 671 C CA . ARG A 1 86 ? -6.788 -4.069 -2.073 1.00 53.16 86 ARG A CA 1
ATOM 672 C C . ARG A 1 86 ? -7.725 -2.875 -2.303 1.00 53.16 86 ARG A C 1
ATOM 674 O O . ARG A 1 86 ? -8.249 -2.343 -1.332 1.00 53.16 86 ARG A O 1
ATOM 681 N N . GLY A 1 87 ? -7.981 -2.471 -3.550 1.00 48.19 87 GLY A N 1
ATOM 682 C CA . GLY A 1 87 ? -8.981 -1.428 -3.846 1.00 48.19 87 GLY A CA 1
ATOM 683 C C . GLY A 1 87 ? -8.571 -0.003 -3.449 1.00 48.19 87 GLY A C 1
ATOM 684 O O . GLY A 1 87 ? -9.388 0.909 -3.511 1.00 48.19 87 GLY A O 1
ATOM 685 N N . CYS A 1 88 ? -7.304 0.207 -3.080 1.00 48.03 88 CYS A N 1
ATOM 686 C CA . CYS A 1 88 ? -6.678 1.522 -3.126 1.00 48.03 88 CYS A CA 1
ATOM 687 C C . CYS A 1 88 ? -6.248 1.764 -4.576 1.00 48.03 88 CYS A C 1
ATOM 689 O O . CYS A 1 88 ? -5.088 1.541 -4.927 1.00 48.03 88 CYS A O 1
ATOM 691 N N . GLU A 1 89 ? -7.191 2.159 -5.434 1.00 45.09 89 GLU A N 1
ATOM 692 C CA . GLU A 1 89 ? -6.852 2.799 -6.707 1.00 45.09 89 GLU A CA 1
ATOM 693 C C . GLU A 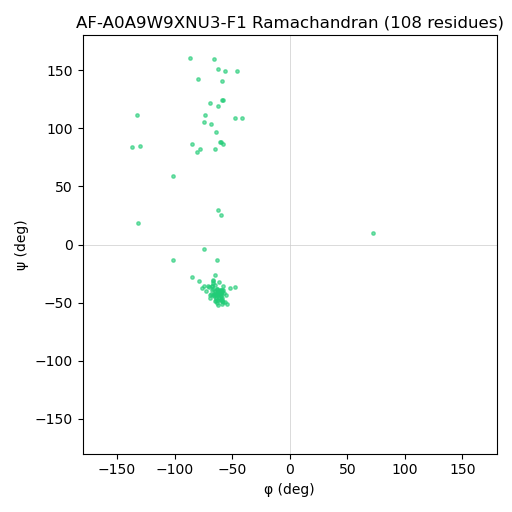1 89 ? -6.181 4.135 -6.377 1.00 45.09 89 GLU A C 1
ATOM 695 O O . GLU A 1 89 ? -6.808 5.182 -6.287 1.00 45.09 89 GLU A O 1
ATOM 700 N N . ILE A 1 90 ? -4.884 4.072 -6.083 1.00 48.00 90 ILE A N 1
ATOM 701 C CA . ILE A 1 90 ? -4.027 5.241 -6.154 1.00 48.00 90 ILE A CA 1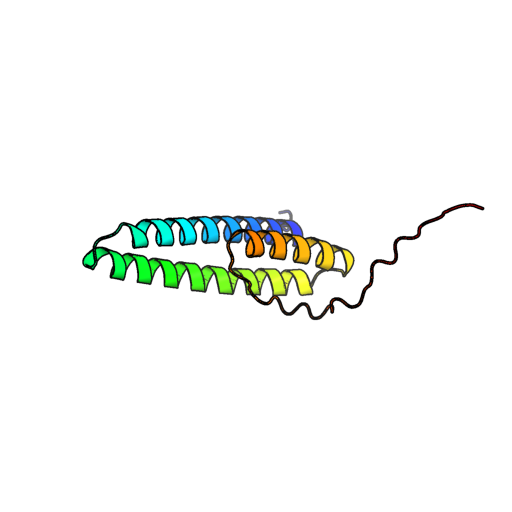
ATOM 702 C C . ILE A 1 90 ? -3.853 5.461 -7.651 1.00 48.00 90 ILE A C 1
ATOM 704 O O . ILE A 1 90 ? -3.273 4.603 -8.328 1.00 48.00 90 ILE A O 1
ATOM 708 N N . GLU A 1 91 ? -4.420 6.554 -8.163 1.00 45.59 91 GLU A N 1
ATOM 709 C CA . GLU A 1 91 ? -4.127 7.059 -9.501 1.00 45.59 91 GLU A CA 1
ATOM 710 C C . GLU A 1 91 ? -2.633 7.373 -9.551 1.00 45.59 91 GLU A C 1
ATOM 712 O O . GLU A 1 91 ? -2.175 8.458 -9.209 1.00 45.59 91 GLU A O 1
ATOM 717 N N . ILE A 1 92 ? -1.850 6.357 -9.900 1.00 50.84 92 ILE A N 1
ATOM 718 C CA . ILE A 1 92 ? -0.447 6.515 -10.235 1.00 50.84 92 ILE A CA 1
ATOM 719 C C . ILE A 1 92 ? -0.467 7.276 -11.550 1.00 50.84 92 ILE A C 1
ATOM 721 O O . ILE A 1 92 ? -0.791 6.671 -12.583 1.00 50.84 92 ILE A O 1
ATOM 725 N N . ASP A 1 93 ? -0.169 8.581 -11.486 1.00 46.56 93 ASP A N 1
ATOM 726 C CA . ASP A 1 93 ? 0.033 9.452 -12.642 1.00 46.56 93 ASP A CA 1
ATOM 727 C C . ASP A 1 93 ? 1.167 8.848 -13.461 1.00 46.56 93 ASP A C 1
ATOM 729 O O . ASP A 1 93 ? 2.368 9.056 -13.278 1.00 46.56 93 ASP A O 1
ATOM 733 N N . SER A 1 94 ? 0.757 7.937 -14.328 1.00 46.25 94 SER A N 1
ATOM 734 C CA . SER A 1 94 ? 1.622 7.305 -15.279 1.00 46.25 94 SER A CA 1
ATOM 735 C C . SER A 1 94 ? 1.783 8.359 -16.356 1.00 46.25 94 SER A C 1
ATOM 737 O O . SER A 1 94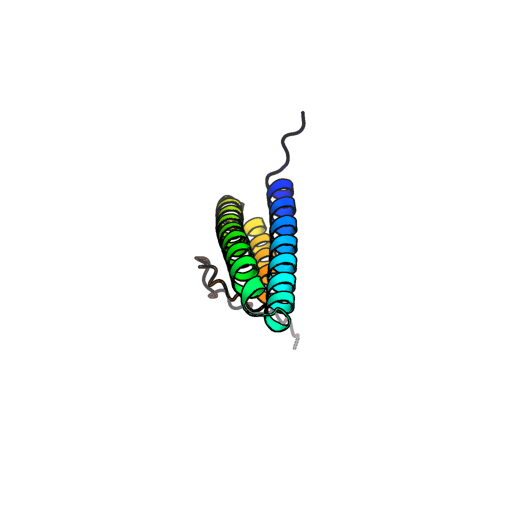 ? 1.146 8.278 -17.400 1.00 46.25 94 SER A O 1
ATOM 739 N N . ALA A 1 95 ? 2.691 9.313 -16.140 1.00 45.38 95 ALA A N 1
ATOM 740 C CA . ALA A 1 95 ? 3.255 10.191 -17.170 1.00 45.38 95 ALA A CA 1
ATOM 741 C C . ALA A 1 95 ? 4.046 9.402 -18.249 1.00 45.38 95 ALA A C 1
ATOM 743 O O . ALA A 1 95 ? 5.021 9.859 -18.837 1.00 45.38 95 ALA A O 1
ATOM 744 N N . LEU A 1 96 ? 3.640 8.158 -18.485 1.00 47.41 96 LEU A N 1
ATOM 745 C CA . LEU A 1 96 ? 3.881 7.318 -19.632 1.00 47.41 96 LEU A CA 1
ATOM 746 C C . LEU A 1 96 ? 2.493 6.806 -19.994 1.00 47.41 96 LEU A C 1
ATOM 748 O O . LEU A 1 96 ? 2.076 5.760 -19.492 1.00 47.41 96 LEU A O 1
ATOM 752 N N . GLY A 1 97 ? 1.778 7.618 -20.773 1.00 42.03 97 GLY A N 1
ATOM 753 C CA . GLY A 1 97 ? 0.410 7.347 -21.169 1.00 42.03 97 GLY A CA 1
ATOM 754 C C . GLY A 1 97 ? 0.225 5.908 -21.634 1.00 42.03 97 GLY A C 1
ATOM 755 O O . GLY A 1 97 ? 1.118 5.294 -22.228 1.00 42.03 97 GLY A O 1
ATOM 756 N N . ASP A 1 98 ? -0.976 5.400 -21.403 1.00 44.12 98 ASP A N 1
ATOM 757 C CA . ASP A 1 98 ? -1.534 4.186 -21.998 1.00 44.12 98 ASP A CA 1
ATOM 758 C C . ASP A 1 98 ? -1.626 4.245 -23.547 1.00 44.12 98 ASP A C 1
ATOM 760 O O . ASP A 1 98 ? -2.411 3.529 -24.157 1.00 44.12 98 ASP A O 1
ATOM 764 N N . ASP A 1 99 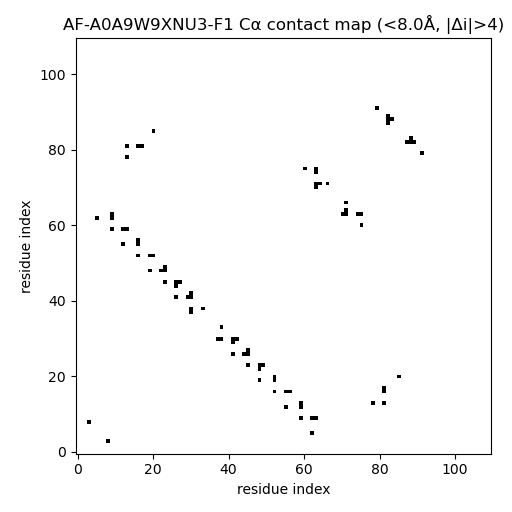? -0.785 5.042 -24.215 1.00 44.25 99 ASP A N 1
ATOM 765 C CA . ASP A 1 99 ? -0.623 5.091 -25.668 1.00 44.25 99 ASP A CA 1
ATOM 766 C C . ASP A 1 99 ? 0.631 4.318 -26.092 1.00 44.25 99 ASP A C 1
ATOM 768 O O . ASP A 1 99 ? 1.576 4.837 -26.669 1.00 44.25 99 ASP A O 1
ATOM 772 N N . TRP A 1 100 ? 0.666 3.033 -25.755 1.00 39.66 100 TRP A N 1
ATOM 773 C CA . TRP A 1 100 ? 1.381 2.063 -26.579 1.00 39.66 100 TRP A CA 1
ATOM 774 C C . TRP A 1 100 ? 0.493 0.840 -26.672 1.00 39.66 100 TRP A C 1
ATOM 776 O O . TRP A 1 100 ? 0.635 -0.119 -25.906 1.00 39.66 100 TRP A O 1
ATOM 786 N N . VAL A 1 101 ? -0.438 0.913 -27.626 1.00 37.50 101 VAL A N 1
ATOM 787 C CA . VAL A 1 101 ? -1.107 -0.243 -28.214 1.00 37.50 101 VAL A CA 1
ATOM 788 C C . VAL A 1 101 ? -0.038 -1.309 -28.431 1.00 37.50 101 VAL A C 1
ATOM 790 O O . VAL A 1 101 ? 0.860 -1.167 -29.262 1.00 37.50 101 VAL A O 1
ATOM 793 N N . PHE A 1 102 ? -0.096 -2.371 -27.635 1.00 38.59 102 PHE A N 1
ATOM 794 C CA . PHE A 1 102 ? 0.602 -3.599 -27.959 1.00 38.59 102 PHE A CA 1
ATOM 795 C C . PHE A 1 102 ? -0.054 -4.106 -29.241 1.00 38.59 102 PHE A C 1
ATOM 797 O O . PHE A 1 102 ? -1.132 -4.689 -29.189 1.00 38.59 102 PHE A O 1
ATOM 804 N N . VAL A 1 103 ? 0.551 -3.809 -30.390 1.00 38.28 103 VAL A N 1
ATOM 805 C CA . VAL A 1 103 ? 0.264 -4.510 -31.637 1.00 38.28 103 VAL A CA 1
ATOM 806 C C . VAL A 1 103 ? 0.954 -5.864 -31.487 1.00 38.28 103 VAL A C 1
ATOM 808 O O . VAL A 1 103 ? 2.186 -5.906 -31.513 1.00 38.28 103 VAL A O 1
ATOM 811 N N . PRO A 1 104 ? 0.232 -6.973 -31.246 1.00 38.59 104 PRO A N 1
ATOM 812 C CA . PRO A 1 104 ? 0.856 -8.273 -31.378 1.00 38.59 104 PRO A CA 1
ATOM 813 C C . PRO A 1 104 ? 1.277 -8.419 -32.840 1.00 38.59 104 PRO A C 1
ATOM 815 O O . PRO A 1 104 ? 0.429 -8.395 -33.733 1.00 38.59 104 PRO A O 1
ATOM 818 N N . ASP A 1 105 ? 2.578 -8.578 -33.076 1.00 43.62 105 ASP A N 1
ATOM 819 C CA . ASP A 1 105 ? 3.095 -9.135 -34.320 1.00 43.62 105 ASP A CA 1
ATOM 820 C C . ASP A 1 105 ? 2.533 -10.558 -34.438 1.00 43.62 105 ASP A C 1
ATOM 822 O O . ASP A 1 105 ? 3.068 -11.530 -33.904 1.00 43.62 105 ASP A O 1
ATOM 826 N N . LYS A 1 106 ? 1.347 -10.672 -35.039 1.00 44.69 106 LYS A N 1
ATOM 827 C CA . LYS A 1 106 ? 0.879 -11.937 -35.579 1.00 44.69 106 LYS A CA 1
ATOM 828 C C . LYS A 1 106 ? 1.471 -12.055 -36.967 1.00 44.69 106 LYS A C 1
ATOM 830 O O . LYS A 1 106 ? 0.821 -11.747 -37.960 1.00 44.69 106 LYS A O 1
ATOM 835 N N . GLY A 1 107 ? 2.688 -12.588 -37.011 1.00 50.88 107 GLY A N 1
ATOM 836 C CA . GLY A 1 107 ? 3.056 -13.483 -38.090 1.00 50.88 107 GLY A CA 1
ATOM 837 C C . GLY A 1 107 ? 1.945 -14.522 -38.260 1.00 50.88 107 GLY A C 1
ATOM 838 O O . GLY A 1 107 ? 1.735 -15.383 -37.404 1.00 50.88 107 GLY A O 1
ATOM 839 N N . PHE A 1 108 ? 1.192 -14.403 -39.347 1.00 42.91 108 PHE A N 1
ATOM 840 C CA . PHE A 1 108 ? 0.339 -15.463 -39.852 1.00 42.91 108 PHE A CA 1
ATOM 841 C C . PHE A 1 108 ? 0.610 -15.563 -41.346 1.00 42.91 108 PHE A C 1
ATOM 843 O O . PHE A 1 108 ? 0.351 -14.627 -42.099 1.00 42.91 108 PHE A O 1
ATOM 850 N N . GLY A 1 109 ? 1.231 -16.678 -41.724 1.00 44.41 109 GLY A N 1
ATOM 851 C CA . GLY A 1 109 ? 1.489 -17.018 -43.109 1.00 44.41 109 GLY A CA 1
ATOM 852 C C . GLY A 1 109 ? 0.195 -17.194 -43.897 1.00 44.41 109 GLY A C 1
ATOM 853 O O . GLY A 1 109 ? -0.840 -17.595 -43.358 1.00 44.41 109 GLY A O 1
ATOM 854 N N . GLY A 1 110 ? 0.316 -16.905 -45.185 1.00 35.59 110 GLY A N 1
ATOM 855 C CA . GLY A 1 110 ? -0.557 -17.316 -46.272 1.00 35.59 110 GLY A CA 1
ATOM 856 C C . GLY A 1 110 ? 0.322 -17.545 -47.487 1.00 35.59 110 GLY A C 1
ATOM 857 O O . GLY A 1 110 ? 1.215 -16.694 -47.701 1.00 35.59 110 GLY A O 1
#

Radius of gyration: 18.7 Å; Cα contacts (8 Å, |Δi|>4): 45; chains: 1; bounding box: 48×28×69 Å